Protein AF-A0A6G4VAQ4-F1 (afdb_monomer)

Foldseek 3Di:
DDPVVVVVVCVVPDDPVVDDPVRVVLVVVVVVLLLVQLLVLCPPPLLVVLVVVQVVAADQDDDARPDPGHGDPVSSCVSSVCSSVVRPDPPPDDPPPPDDDPDDDPPDPPPPDDDDDVPPDDDDDDDD

Solvent-accessible surface area (backbone atoms only — not comparable to full-atom values): 8043 Å² total; per-residue (Å²): 132,57,70,65,58,56,52,52,53,49,63,72,67,63,51,78,87,78,53,50,73,66,56,54,50,52,50,51,52,48,53,53,50,43,52,51,21,20,57,71,20,51,85,37,69,70,30,50,53,34,47,57,54,34,66,76,41,70,32,92,74,26,64,34,80,95,56,91,52,38,10,40,58,68,54,22,49,52,36,42,49,50,16,22,60,74,44,52,72,77,80,84,61,82,74,84,68,94,63,97,65,100,66,84,75,76,92,78,75,89,64,93,79,80,74,91,75,88,68,86,80,79,84,81,80,81,86,129

InterPro domains:
  IPR005656 MmgE/PrpD [PTHR16943] (3-93)
  IPR036148 MmgE/PrpD superfamily [SSF103378] (1-93)
  IPR042183 MmgE/PrpD superfamily, domain 1 [G3DSA:1.10.4100.10] (1-106)
  IPR045336 MmgE/PrpD, N-terminal [PF03972] (5-93)

Mean predicted aligned error: 13.78 Å

Structure (mmCIF, N/CA/C/O backbone):
data_AF-A0A6G4VAQ4-F1
#
_entry.id   AF-A0A6G4VAQ4-F1
#
loop_
_atom_site.group_PDB
_atom_site.id
_atom_site.type_symbol
_atom_site.label_atom_id
_atom_site.label_alt_id
_atom_site.label_comp_id
_atom_site.label_asym_id
_atom_site.label_entity_id
_atom_site.label_seq_id
_atom_site.pdbx_PDB_ins_code
_atom_site.Cartn_x
_atom_site.Cartn_y
_atom_site.Cartn_z
_atom_site.occupancy
_atom_site.B_iso_or_equiv
_atom_site.auth_seq_id
_atom_site.auth_comp_id
_atom_site.auth_asym_id
_atom_site.auth_atom_id
_atom_site.pdbx_PDB_model_num
ATOM 1 N N . MET A 1 1 ? -18.627 -21.920 19.237 1.00 62.09 1 MET A N 1
ATOM 2 C CA . MET A 1 1 ? -18.414 -21.200 17.968 1.00 62.09 1 MET A CA 1
ATOM 3 C C . MET A 1 1 ? -16.962 -21.403 17.572 1.00 62.09 1 MET A C 1
ATOM 5 O O . MET A 1 1 ? -16.128 -21.420 18.475 1.00 62.09 1 MET A O 1
ATOM 9 N N . PRO A 1 2 ? -16.646 -21.678 16.299 1.00 90.25 2 PRO A N 1
ATOM 10 C CA . PRO A 1 2 ? -15.260 -21.771 15.859 1.00 90.25 2 PRO A CA 1
ATOM 11 C C . PRO A 1 2 ? -14.592 -20.394 15.930 1.00 90.25 2 PRO A C 1
ATOM 13 O O . PRO A 1 2 ? -15.227 -19.369 15.698 1.00 90.25 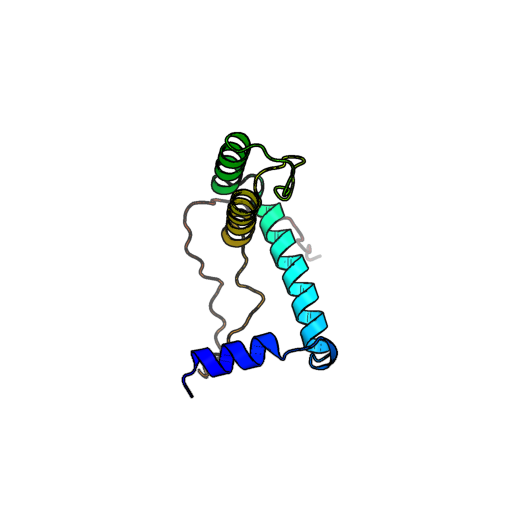2 PRO A O 1
ATOM 16 N N . LEU A 1 3 ? -13.289 -20.370 16.215 1.00 92.88 3 LEU A N 1
ATOM 17 C CA . LEU A 1 3 ? -12.509 -19.131 16.306 1.00 92.88 3 LEU A CA 1
ATOM 18 C C . LEU A 1 3 ? -12.588 -18.284 15.021 1.00 92.88 3 LEU A C 1
ATOM 20 O O . LEU A 1 3 ? -12.537 -17.059 15.082 1.00 92.88 3 LEU A O 1
ATOM 24 N N . ALA A 1 4 ? -12.711 -18.933 13.861 1.00 93.62 4 ALA A N 1
ATOM 25 C CA . ALA A 1 4 ? -12.851 -18.254 12.578 1.00 93.62 4 ALA A CA 1
ATOM 26 C C . ALA A 1 4 ? -14.163 -17.454 12.489 1.00 93.62 4 ALA A C 1
ATOM 28 O O . ALA A 1 4 ? -14.119 -16.279 12.118 1.00 93.62 4 ALA A O 1
ATOM 29 N N . GLU A 1 5 ? -15.302 -18.038 12.886 1.00 94.25 5 GLU A N 1
ATOM 30 C CA . GLU A 1 5 ? -16.575 -17.313 12.975 1.00 94.25 5 GLU A CA 1
ATOM 31 C C . GLU A 1 5 ? -16.479 -16.121 13.929 1.00 94.25 5 GLU A C 1
ATOM 33 O O . GLU A 1 5 ? -16.875 -15.020 13.545 1.00 94.25 5 GLU A O 1
ATOM 38 N N . ASP A 1 6 ? -15.905 -16.297 15.121 1.00 94.25 6 ASP A N 1
ATOM 39 C CA . ASP A 1 6 ? -15.817 -15.219 16.116 1.00 94.25 6 ASP A CA 1
ATOM 40 C C . ASP A 1 6 ? -14.977 -14.038 15.599 1.00 94.25 6 ASP A C 1
ATOM 42 O O . ASP A 1 6 ? -15.389 -12.877 15.700 1.00 94.25 6 ASP A O 1
ATOM 46 N N . LEU A 1 7 ? -13.830 -14.322 14.968 1.00 94.06 7 LEU A N 1
ATOM 47 C CA . LEU A 1 7 ? -12.984 -13.299 14.345 1.00 94.06 7 LEU A CA 1
ATOM 48 C C . LEU A 1 7 ? -13.691 -12.601 13.180 1.00 94.06 7 LEU A C 1
ATOM 50 O O . LEU A 1 7 ? -13.607 -11.376 13.060 1.00 94.06 7 LEU A O 1
ATOM 54 N N . SER A 1 8 ? -14.397 -13.357 12.336 1.00 94.81 8 SER A N 1
ATOM 55 C CA . SER A 1 8 ? -15.142 -12.792 11.207 1.00 94.81 8 SER A CA 1
ATOM 56 C C . SER A 1 8 ? -16.280 -11.883 11.681 1.00 94.81 8 SER A C 1
ATOM 58 O O . SER A 1 8 ? -16.425 -10.766 11.182 1.00 94.81 8 SER A O 1
ATOM 60 N N . SER A 1 9 ? -17.026 -12.306 12.708 1.00 95.06 9 SER A N 1
ATOM 61 C CA . SER A 1 9 ? -18.120 -11.534 13.294 1.00 95.06 9 SER A CA 1
ATOM 62 C C . SER A 1 9 ? -17.598 -10.240 13.910 1.00 95.06 9 SER A C 1
ATOM 64 O O . SER A 1 9 ? -18.155 -9.167 13.666 1.00 95.06 9 SER A O 1
ATOM 66 N N . TYR A 1 10 ? -16.496 -10.319 14.661 1.00 93.44 10 TYR A N 1
ATOM 67 C CA . TYR A 1 10 ? -15.840 -9.140 15.216 1.00 93.44 10 TYR A CA 1
ATOM 68 C C . TYR A 1 10 ? -15.410 -8.167 14.109 1.00 93.44 10 TYR A C 1
ATOM 70 O O . TYR A 1 10 ? -15.801 -6.999 14.144 1.00 93.44 10 TYR A O 1
ATOM 78 N N . ALA A 1 11 ? -14.691 -8.648 13.088 1.00 92.56 11 ALA A N 1
ATOM 79 C CA . ALA A 1 11 ? -14.188 -7.819 11.993 1.00 92.56 11 ALA A CA 1
ATOM 80 C C . ALA A 1 11 ? -15.306 -7.103 11.212 1.00 92.56 11 ALA A C 1
ATOM 82 O O . ALA A 1 11 ? -15.151 -5.936 10.854 1.00 92.56 11 ALA A O 1
ATOM 83 N N . VAL A 1 12 ? -16.442 -7.770 10.981 1.00 95.69 12 VAL A N 1
ATOM 84 C CA . VAL A 1 12 ? -17.600 -7.186 10.277 1.00 95.69 12 VAL A CA 1
ATOM 85 C C . VAL A 1 12 ? -18.349 -6.168 11.149 1.00 95.69 12 VAL A C 1
ATOM 87 O O . VAL A 1 12 ? -18.858 -5.158 10.642 1.00 95.69 12 VAL A O 1
ATOM 90 N N . SER A 1 13 ? -18.417 -6.407 12.462 1.00 94.75 13 SER A N 1
ATOM 91 C CA . SER A 1 13 ? -19.105 -5.520 13.411 1.00 94.75 13 SER A CA 1
ATOM 92 C C . SER A 1 13 ? -18.322 -4.253 13.762 1.00 94.75 13 SER A C 1
ATOM 94 O O . SER A 1 13 ? -18.946 -3.245 14.084 1.00 94.75 13 SER A O 1
ATOM 96 N N . LEU A 1 14 ? -16.989 -4.278 13.658 1.00 93.31 14 LEU A N 1
ATOM 97 C CA . LEU A 1 14 ? -16.115 -3.199 14.114 1.00 93.31 14 LEU A CA 1
ATOM 98 C C . LEU A 1 14 ? -16.420 -1.872 13.397 1.00 93.31 14 LEU A C 1
ATOM 100 O O . LEU A 1 14 ? -16.542 -1.811 12.166 1.00 93.31 14 LEU A O 1
ATOM 104 N N . ARG A 1 15 ? -16.536 -0.788 14.165 1.00 93.88 15 ARG A N 1
ATOM 105 C CA . ARG A 1 15 ? -16.716 0.580 13.665 1.00 93.88 15 ARG A CA 1
ATOM 106 C C . ARG A 1 15 ? -15.585 1.477 14.138 1.00 93.88 15 ARG A C 1
ATOM 108 O O . ARG A 1 15 ? -14.916 1.222 15.133 1.00 93.88 15 ARG A O 1
ATOM 115 N N . TYR A 1 16 ? -15.389 2.584 13.427 1.00 88.94 16 TYR A N 1
ATOM 116 C CA . TYR A 1 16 ? -14.376 3.573 13.798 1.00 88.94 16 TYR A CA 1
ATOM 117 C C . TYR A 1 16 ? -14.623 4.172 15.195 1.00 88.94 16 TYR A C 1
ATOM 119 O O . TYR A 1 16 ? -13.668 4.480 15.899 1.00 88.94 16 TYR A O 1
ATOM 1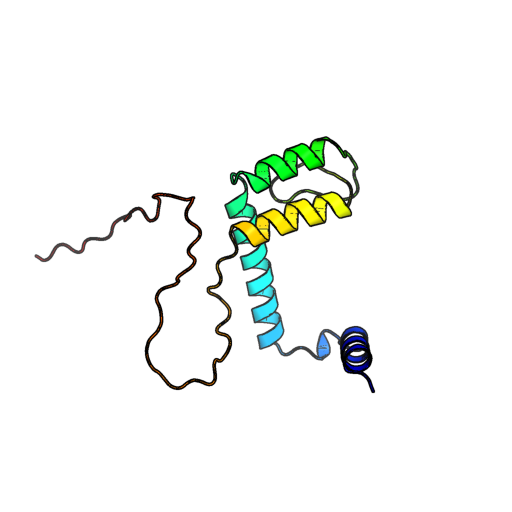27 N N . SER A 1 17 ? -15.888 4.289 15.618 1.00 92.06 17 SER A N 1
ATOM 128 C CA . SER A 1 17 ? -16.285 4.733 16.964 1.00 92.06 17 SER A CA 1
ATOM 129 C C . SER A 1 17 ? -15.819 3.807 18.088 1.00 92.06 17 SER A C 1
ATOM 131 O O . SER A 1 17 ? -15.687 4.259 19.220 1.00 92.06 17 SER A O 1
ATOM 133 N N . ASP A 1 18 ? -15.560 2.535 17.780 1.00 91.25 18 ASP A N 1
ATOM 134 C CA . ASP A 1 18 ? -15.139 1.532 18.763 1.00 91.25 18 ASP A CA 1
ATOM 135 C C . ASP A 1 18 ? -13.620 1.582 19.004 1.00 91.25 18 ASP A C 1
ATOM 137 O O . ASP A 1 18 ? -13.093 0.930 19.908 1.00 91.25 18 ASP A O 1
ATOM 141 N N . LEU A 1 19 ? -12.890 2.354 18.189 1.00 90.62 19 LEU A N 1
ATOM 142 C CA . LEU A 1 19 ? -11.444 2.497 18.278 1.00 90.62 19 LEU A CA 1
ATOM 143 C C . LEU A 1 19 ? -11.068 3.616 19.250 1.00 90.62 19 LEU A C 1
ATOM 145 O O . LEU A 1 19 ? -11.522 4.754 19.140 1.00 90.62 19 LEU A O 1
ATOM 149 N N . SER A 1 20 ? -10.148 3.318 20.167 1.00 92.69 20 SER A N 1
ATOM 150 C CA . SER A 1 20 ? -9.577 4.346 21.035 1.00 92.69 20 SER A CA 1
ATOM 151 C C . SER A 1 20 ? -8.722 5.335 20.236 1.00 92.69 20 SER A C 1
ATOM 153 O O . SER A 1 20 ? -8.083 4.983 19.240 1.00 92.69 20 SER A O 1
ATOM 155 N N . THR A 1 21 ? -8.624 6.575 20.717 1.00 92.25 21 THR A N 1
ATOM 156 C CA . THR A 1 21 ? -7.760 7.603 20.112 1.00 92.25 21 THR A CA 1
ATOM 157 C C . THR A 1 21 ? -6.305 7.140 20.001 1.00 92.25 21 THR A C 1
ATOM 159 O O . THR A 1 21 ? -5.643 7.409 18.999 1.00 92.25 21 THR A O 1
ATOM 162 N N . ALA A 1 22 ? -5.819 6.394 21.000 1.00 91.38 22 ALA A N 1
ATOM 163 C CA . ALA A 1 22 ? -4.485 5.803 20.979 1.00 91.38 22 ALA A CA 1
ATOM 164 C C . ALA A 1 22 ? -4.338 4.770 19.849 1.00 91.38 22 ALA A C 1
ATOM 166 O O . ALA A 1 22 ? -3.365 4.828 19.100 1.00 91.38 22 ALA A O 1
ATOM 167 N N . ALA A 1 23 ? -5.322 3.880 19.669 1.00 90.56 23 ALA A N 1
ATOM 168 C CA . ALA A 1 23 ? -5.312 2.895 18.589 1.00 90.56 23 ALA A CA 1
ATOM 169 C C . ALA A 1 23 ? -5.320 3.567 17.208 1.00 90.56 23 ALA A C 1
ATOM 171 O O . ALA A 1 23 ? -4.515 3.217 16.347 1.00 90.56 23 ALA A O 1
ATOM 172 N N . ILE A 1 24 ? -6.161 4.587 17.015 1.00 93.00 24 ILE A N 1
ATOM 173 C CA . ILE A 1 24 ? -6.215 5.370 15.772 1.00 93.00 24 ILE A CA 1
ATOM 174 C C . ILE A 1 24 ? -4.859 6.023 15.483 1.00 93.00 24 ILE A C 1
ATOM 176 O O . ILE A 1 24 ? -4.370 5.967 14.353 1.00 93.00 24 ILE A O 1
ATOM 180 N N . HIS A 1 25 ? -4.242 6.641 16.491 1.00 91.44 25 HIS A N 1
ATOM 181 C CA . HIS A 1 25 ? -2.938 7.278 16.342 1.00 91.44 25 HIS A CA 1
ATOM 182 C C . HIS A 1 25 ? -1.858 6.265 15.945 1.00 91.44 25 HIS A C 1
ATOM 184 O O . HIS A 1 25 ? -1.132 6.487 14.976 1.00 91.44 25 HIS A O 1
ATOM 190 N N . THR A 1 26 ? -1.795 5.121 16.630 1.00 89.25 26 THR A N 1
ATOM 191 C CA . THR A 1 26 ? -0.841 4.054 16.310 1.00 89.25 26 THR A CA 1
ATOM 192 C C . THR A 1 26 ? -1.057 3.500 14.903 1.00 89.25 26 THR A C 1
ATOM 194 O O . THR A 1 26 ? -0.082 3.317 14.177 1.00 89.25 26 THR A O 1
ATOM 197 N N . VAL A 1 27 ? -2.306 3.285 14.476 1.00 90.81 27 VAL A N 1
ATOM 198 C CA . VAL A 1 27 ? -2.615 2.822 13.112 1.00 90.81 27 VAL A CA 1
ATOM 199 C C . VAL A 1 27 ? -2.142 3.838 12.074 1.00 90.81 27 VAL A C 1
ATOM 201 O O . VAL A 1 27 ? -1.485 3.455 11.110 1.00 90.81 27 VAL A O 1
ATOM 204 N N . LYS A 1 28 ? -2.386 5.136 12.289 1.00 92.12 28 LYS A N 1
ATOM 205 C CA . LYS A 1 28 ? -1.895 6.196 11.393 1.00 92.12 28 LYS A CA 1
ATOM 206 C C . LYS A 1 28 ? -0.372 6.201 11.296 1.00 92.12 28 LYS A C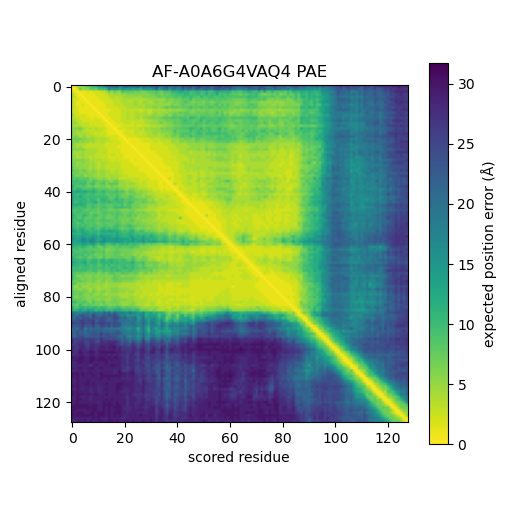 1
ATOM 208 O O . LYS A 1 28 ? 0.161 6.218 10.189 1.00 92.12 28 LYS A O 1
ATOM 213 N N . GLN A 1 29 ? 0.324 6.131 12.432 1.00 91.06 29 GLN A N 1
ATOM 214 C CA . GLN A 1 29 ? 1.786 6.034 12.448 1.00 91.06 29 GLN A CA 1
ATOM 215 C C . GLN A 1 29 ? 2.270 4.801 11.683 1.00 91.06 29 GLN A C 1
ATOM 217 O O . GLN A 1 29 ? 3.220 4.896 10.912 1.00 91.06 29 GLN A O 1
ATOM 222 N N . ARG A 1 30 ? 1.588 3.662 11.841 1.00 84.94 30 ARG A N 1
ATOM 223 C CA . ARG A 1 30 ? 1.963 2.414 11.175 1.00 84.94 30 ARG A CA 1
ATOM 224 C C . ARG A 1 30 ? 1.750 2.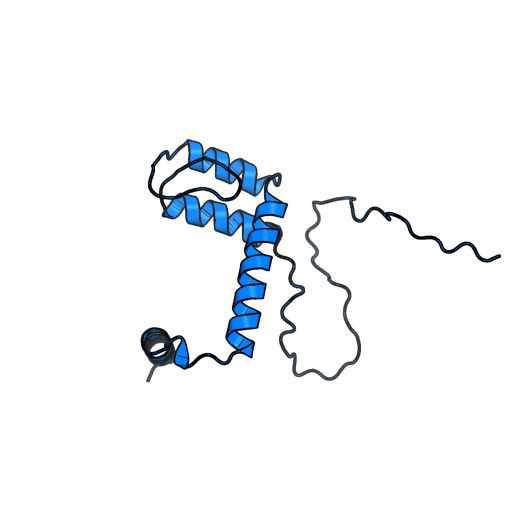438 9.672 1.00 84.94 30 ARG A C 1
ATOM 226 O O . ARG A 1 30 ? 2.563 1.881 8.938 1.00 84.94 30 ARG A O 1
ATOM 233 N N . LEU A 1 31 ? 0.678 3.079 9.218 1.00 87.94 31 LEU A N 1
ATOM 234 C CA . LEU A 1 31 ? 0.422 3.267 7.794 1.00 87.94 31 LEU A CA 1
ATOM 235 C C . LEU A 1 31 ? 1.522 4.119 7.157 1.00 87.94 31 LEU A C 1
ATOM 237 O O . LEU A 1 31 ? 2.085 3.721 6.140 1.00 87.94 31 LEU A O 1
ATOM 241 N N . VAL A 1 32 ? 1.876 5.241 7.789 1.00 88.56 32 VAL A N 1
ATOM 242 C CA . VAL A 1 32 ? 2.949 6.122 7.304 1.00 88.56 32 VAL A CA 1
ATOM 243 C C . VAL A 1 32 ? 4.301 5.404 7.307 1.00 88.56 32 VAL A C 1
ATOM 245 O O . VAL A 1 32 ? 5.013 5.461 6.310 1.00 88.56 32 VAL A O 1
ATOM 248 N N . ASP A 1 33 ? 4.628 4.676 8.376 1.00 84.81 33 ASP A N 1
ATOM 249 C CA . ASP A 1 33 ? 5.853 3.870 8.488 1.00 84.81 33 ASP A CA 1
ATOM 250 C C . ASP A 1 33 ? 5.946 2.795 7.392 1.00 84.81 33 ASP A C 1
ATOM 252 O O . ASP A 1 33 ? 6.977 2.655 6.736 1.00 84.81 33 ASP A O 1
ATOM 256 N N . SER A 1 34 ? 4.843 2.088 7.126 1.00 82.44 34 SER A N 1
ATOM 257 C CA . SER A 1 34 ? 4.793 1.035 6.102 1.00 82.44 34 SER A CA 1
ATOM 258 C C . SER A 1 34 ? 5.012 1.602 4.699 1.00 82.44 34 SER A C 1
ATOM 260 O O . SER A 1 34 ? 5.802 1.055 3.930 1.00 82.44 34 SER A O 1
ATOM 262 N N . ILE A 1 35 ? 4.357 2.721 4.373 1.00 86.31 35 ILE A N 1
ATOM 263 C CA . ILE A 1 35 ? 4.539 3.403 3.084 1.00 86.31 35 ILE A CA 1
ATOM 264 C C . ILE A 1 35 ? 5.966 3.951 2.971 1.00 86.31 35 ILE A C 1
ATOM 266 O O . ILE A 1 35 ? 6.599 3.783 1.931 1.00 86.31 35 ILE A O 1
ATOM 270 N N . GLY A 1 36 ? 6.497 4.546 4.043 1.00 84.81 36 GLY A N 1
ATOM 271 C CA . GLY A 1 36 ? 7.872 5.040 4.100 1.00 84.81 36 GLY A CA 1
ATOM 272 C C . GLY A 1 36 ? 8.902 3.935 3.854 1.00 84.81 36 GLY A C 1
ATOM 273 O O . GLY A 1 36 ? 9.803 4.115 3.037 1.00 84.81 36 GLY A O 1
ATOM 274 N N . CYS A 1 37 ? 8.729 2.764 4.476 1.00 81.19 37 CYS A N 1
ATOM 275 C CA . CYS A 1 37 ? 9.567 1.591 4.219 1.00 81.19 37 CYS A CA 1
ATOM 276 C C . CYS A 1 37 ? 9.449 1.118 2.763 1.00 81.19 37 CYS A C 1
ATOM 278 O O . CYS A 1 37 ? 10.464 0.859 2.120 1.00 81.19 37 CYS A O 1
ATOM 280 N N . GLY A 1 38 ? 8.228 1.051 2.221 1.00 81.94 38 GLY A N 1
ATOM 281 C CA . GLY A 1 38 ? 7.998 0.655 0.830 1.00 81.94 38 GLY A CA 1
ATOM 282 C C . GLY A 1 38 ? 8.667 1.586 -0.183 1.00 81.94 38 GLY A C 1
ATOM 283 O O . GLY A 1 38 ? 9.296 1.114 -1.127 1.00 81.94 38 GLY A O 1
ATOM 284 N N . LEU A 1 39 ? 8.605 2.900 0.043 1.00 83.25 39 LEU A N 1
ATOM 285 C CA . LEU A 1 39 ? 9.308 3.886 -0.783 1.00 83.25 39 LEU A CA 1
ATOM 286 C C . LEU A 1 39 ? 10.832 3.810 -0.603 1.00 83.25 39 LEU A C 1
ATOM 288 O O . LEU A 1 39 ? 11.563 3.947 -1.577 1.00 83.25 39 LEU A O 1
ATOM 292 N N . GLY A 1 40 ? 11.327 3.527 0.605 1.00 82.50 40 GLY A N 1
ATOM 293 C CA . GLY A 1 40 ? 12.755 3.281 0.843 1.00 82.50 40 GLY A CA 1
ATOM 294 C C . GLY A 1 40 ? 13.286 2.041 0.113 1.00 82.50 40 GLY A C 1
ATOM 295 O O . GLY A 1 40 ? 14.452 1.992 -0.269 1.00 82.50 40 GLY A O 1
ATOM 296 N N . ALA A 1 41 ? 12.420 1.059 -0.150 1.00 82.06 41 ALA A N 1
ATOM 297 C CA . ALA A 1 41 ? 12.744 -0.133 -0.924 1.00 82.06 41 ALA A CA 1
ATOM 298 C C . ALA A 1 41 ? 12.706 0.086 -2.444 1.00 82.06 41 ALA A C 1
ATOM 300 O O . ALA A 1 41 ? 12.898 -0.876 -3.186 1.00 82.06 41 ALA A O 1
ATOM 301 N N . PHE A 1 42 ? 12.429 1.294 -2.942 1.00 82.50 42 PHE A N 1
ATOM 302 C CA . PHE A 1 42 ? 12.137 1.523 -4.360 1.00 82.50 42 PHE A CA 1
ATOM 303 C C . PHE A 1 42 ? 13.243 1.039 -5.314 1.00 82.50 42 PHE A C 1
ATOM 305 O O . PHE A 1 42 ? 12.945 0.445 -6.353 1.00 82.50 42 PHE A O 1
ATOM 312 N N . ASP A 1 43 ? 14.512 1.219 -4.949 1.00 83.25 43 ASP A N 1
ATOM 313 C CA . ASP A 1 43 ? 15.658 0.798 -5.769 1.00 83.25 43 ASP A CA 1
ATOM 314 C C . ASP A 1 43 ? 16.107 -0.647 -5.517 1.00 83.25 43 ASP A C 1
ATOM 316 O O . ASP A 1 43 ? 17.016 -1.154 -6.182 1.00 83.25 43 ASP A O 1
ATOM 320 N N . ALA A 1 44 ? 15.452 -1.348 -4.592 1.00 84.00 44 ALA A N 1
ATOM 321 C CA . ALA A 1 44 ? 15.755 -2.739 -4.317 1.00 84.00 44 ALA A CA 1
ATOM 322 C C . ALA A 1 44 ? 15.429 -3.636 -5.522 1.00 84.00 44 ALA A C 1
ATOM 324 O O . ALA A 1 44 ? 14.480 -3.414 -6.277 1.00 84.00 44 ALA A O 1
ATOM 325 N N . LEU A 1 45 ? 16.205 -4.710 -5.667 1.00 85.81 45 LEU A N 1
ATOM 326 C CA . LEU A 1 45 ? 16.042 -5.716 -6.717 1.00 85.81 45 LEU A CA 1
ATOM 327 C C . LEU A 1 45 ? 14.600 -6.263 -6.843 1.00 85.81 45 LEU A C 1
ATOM 329 O O . LEU A 1 45 ? 14.083 -6.272 -7.962 1.00 85.81 45 LEU A O 1
ATOM 333 N N . PRO A 1 46 ? 13.893 -6.646 -5.758 1.00 83.50 46 PRO A N 1
ATOM 334 C CA . PRO A 1 46 ? 12.509 -7.111 -5.876 1.00 83.50 46 PRO A CA 1
ATOM 335 C C . PRO A 1 46 ? 11.542 -6.021 -6.352 1.00 83.50 46 PRO A C 1
ATOM 337 O O . PRO A 1 46 ? 10.612 -6.317 -7.096 1.00 83.50 46 PRO A O 1
ATOM 340 N N . SER A 1 47 ? 11.781 -4.761 -5.994 1.00 85.00 47 SER A N 1
ATOM 341 C CA . SER A 1 47 ? 10.974 -3.618 -6.435 1.00 85.00 47 SER A CA 1
ATOM 342 C C . SER A 1 47 ? 11.156 -3.353 -7.928 1.00 85.00 47 SER A C 1
ATOM 344 O O . SER A 1 47 ? 10.183 -3.119 -8.641 1.00 85.00 47 SER A O 1
ATOM 346 N N . ARG A 1 48 ? 12.393 -3.461 -8.431 1.00 88.19 48 ARG A N 1
ATOM 347 C CA . ARG A 1 48 ? 12.701 -3.359 -9.867 1.00 88.19 48 ARG A CA 1
ATOM 348 C C . ARG A 1 48 ? 12.040 -4.477 -10.671 1.00 88.19 48 ARG A C 1
ATOM 350 O O . ARG A 1 48 ? 11.393 -4.193 -11.675 1.00 88.19 48 ARG A O 1
ATOM 357 N N . ASN A 1 49 ? 12.154 -5.720 -10.207 1.00 88.62 49 ASN A N 1
ATOM 358 C CA . ASN A 1 49 ? 11.525 -6.867 -10.866 1.00 88.62 49 ASN A CA 1
ATOM 359 C C . ASN A 1 49 ? 9.993 -6.776 -10.815 1.00 88.62 49 ASN A C 1
ATOM 361 O O . ASN A 1 49 ? 9.328 -7.074 -11.803 1.00 88.62 49 ASN A O 1
ATOM 365 N N . GLY A 1 50 ? 9.435 -6.311 -9.695 1.00 88.19 50 GLY A N 1
ATOM 366 C CA . GLY A 1 50 ? 8.002 -6.063 -9.559 1.00 88.19 50 GLY A CA 1
ATOM 367 C C . GLY A 1 50 ? 7.493 -5.000 -10.534 1.00 88.19 50 GLY A C 1
ATOM 368 O O . GLY A 1 50 ? 6.448 -5.189 -11.147 1.00 88.19 50 GLY A O 1
ATOM 36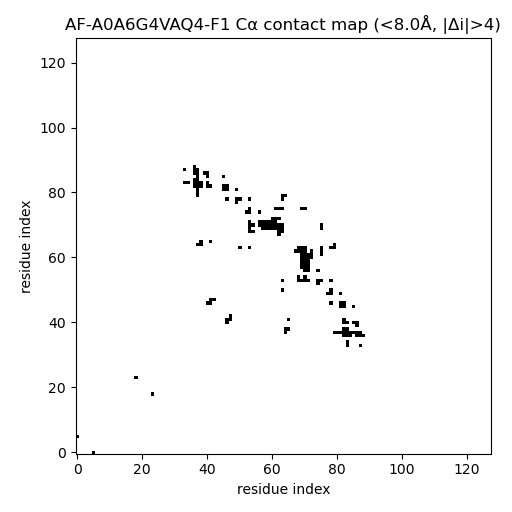9 N N . ARG A 1 51 ? 8.251 -3.917 -10.756 1.00 88.38 51 ARG A N 1
ATOM 370 C CA . ARG A 1 51 ? 7.905 -2.908 -11.773 1.00 88.38 51 ARG A CA 1
ATOM 371 C C . ARG A 1 51 ? 7.948 -3.465 -13.193 1.00 88.38 51 ARG A C 1
ATOM 373 O O . ARG A 1 51 ? 7.000 -3.245 -13.934 1.00 88.38 51 ARG A O 1
ATOM 380 N N . ALA A 1 52 ? 8.974 -4.242 -13.538 1.00 89.56 52 ALA A N 1
ATOM 381 C CA . ALA A 1 52 ? 9.037 -4.914 -14.839 1.00 89.56 52 ALA A CA 1
ATOM 382 C C . ALA A 1 52 ? 7.854 -5.884 -15.044 1.00 89.56 52 ALA A C 1
ATOM 384 O O . ALA A 1 52 ? 7.321 -6.013 -16.143 1.00 89.56 52 ALA A O 1
ATOM 385 N N . PHE A 1 53 ? 7.399 -6.541 -13.974 1.00 88.94 53 PHE A N 1
ATOM 386 C CA . PHE A 1 53 ? 6.205 -7.384 -14.014 1.00 88.94 53 PHE A CA 1
ATOM 387 C C . PHE A 1 53 ? 4.908 -6.573 -14.186 1.00 88.94 53 PHE A C 1
ATOM 389 O O . PHE A 1 53 ? 4.026 -6.989 -14.938 1.00 88.94 53 PHE A O 1
ATOM 396 N N . ALA A 1 54 ? 4.802 -5.405 -13.546 1.00 89.31 54 ALA A N 1
ATOM 397 C CA . ALA A 1 54 ? 3.681 -4.480 -13.732 1.00 89.31 54 ALA A CA 1
ATOM 398 C C . ALA A 1 54 ? 3.627 -3.901 -15.156 1.00 89.31 54 ALA A C 1
ATOM 400 O O . ALA A 1 54 ? 2.544 -3.782 -15.724 1.00 89.31 54 ALA A O 1
ATOM 401 N N . GLU A 1 55 ? 4.783 -3.613 -15.758 1.00 89.00 55 GLU A N 1
ATOM 402 C CA . GLU A 1 55 ? 4.904 -3.179 -17.158 1.00 89.00 55 GLU A CA 1
ATOM 403 C C . GLU A 1 55 ? 4.360 -4.221 -18.141 1.00 89.00 55 GLU A C 1
ATOM 405 O O . GLU A 1 55 ? 3.751 -3.864 -19.148 1.00 89.00 55 GLU A O 1
ATOM 410 N N . ALA A 1 56 ? 4.514 -5.511 -17.831 1.00 88.81 56 ALA A N 1
ATOM 411 C CA . ALA A 1 56 ? 3.957 -6.596 -18.637 1.00 88.81 56 ALA A CA 1
ATOM 412 C C . ALA A 1 56 ? 2.422 -6.728 -18.524 1.00 88.81 56 ALA A C 1
ATOM 414 O O . ALA A 1 56 ? 1.817 -7.425 -19.338 1.00 88.81 56 ALA A O 1
ATOM 415 N N . HIS A 1 57 ? 1.787 -6.058 -17.553 1.00 86.75 57 HIS A N 1
ATOM 416 C CA . HIS A 1 57 ? 0.344 -6.129 -17.283 1.00 86.75 57 HIS A CA 1
ATOM 417 C C . HIS A 1 57 ? -0.282 -4.722 -17.187 1.00 86.75 57 HIS A C 1
ATOM 419 O O . HIS A 1 57 ? -0.771 -4.327 -16.122 1.00 86.75 57 HIS A O 1
ATOM 425 N N . PRO A 1 58 ? -0.273 -3.925 -18.270 1.00 83.88 58 PRO A N 1
ATOM 426 C CA . PRO A 1 58 ? -0.761 -2.551 -18.230 1.00 83.88 58 PRO A CA 1
ATOM 427 C C . PRO A 1 58 ? -2.279 -2.495 -17.996 1.00 83.88 58 PRO A C 1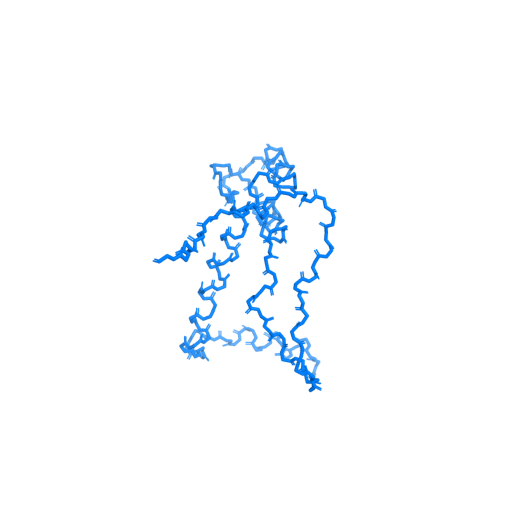
ATOM 429 O O . PRO A 1 58 ? -3.056 -3.195 -18.645 1.00 83.88 58 PRO A O 1
ATOM 432 N N . SER A 1 59 ? -2.715 -1.635 -17.076 1.00 87.06 59 SER A N 1
ATOM 433 C CA . SER A 1 59 ? -4.131 -1.356 -16.798 1.00 87.06 59 SER A CA 1
ATOM 434 C C . SER A 1 59 ? -4.257 -0.049 -16.025 1.00 87.06 59 SER A C 1
ATOM 436 O O . SER A 1 59 ? -3.374 0.295 -15.259 1.00 87.06 59 SER A O 1
ATOM 438 N N . THR A 1 60 ? -5.356 0.685 -16.163 1.00 83.38 60 THR A N 1
ATOM 439 C CA . THR A 1 60 ? -5.551 1.978 -15.479 1.00 83.38 60 THR A CA 1
ATOM 440 C C . THR A 1 60 ? -6.235 1.843 -14.114 1.00 83.38 60 THR A C 1
ATOM 442 O O . THR A 1 60 ? -6.800 2.811 -13.609 1.00 83.38 60 THR A O 1
ATOM 445 N N . ALA A 1 61 ? -6.254 0.639 -13.533 1.00 89.25 61 ALA A N 1
ATOM 446 C CA . ALA A 1 61 ? -7.044 0.334 -12.342 1.00 89.25 61 ALA A CA 1
ATOM 447 C C . ALA A 1 61 ? -6.339 0.685 -11.020 1.00 89.25 61 ALA A C 1
ATOM 449 O O . ALA A 1 61 ? -6.997 1.135 -10.082 1.00 89.25 61 ALA A O 1
ATOM 450 N N . ALA A 1 62 ? -5.023 0.475 -10.924 1.00 90.44 62 ALA A N 1
ATOM 451 C CA . ALA A 1 62 ? -4.263 0.709 -9.697 1.00 90.44 62 ALA A CA 1
ATOM 452 C C . ALA A 1 62 ? -2.820 1.154 -9.976 1.00 90.44 62 ALA A C 1
ATOM 454 O O . ALA A 1 62 ? -2.219 0.756 -10.970 1.00 90.44 62 ALA A O 1
ATOM 455 N N . THR A 1 63 ? -2.247 1.955 -9.074 1.00 91.38 63 THR A N 1
ATOM 456 C CA . THR A 1 63 ? -0.906 2.547 -9.227 1.00 91.38 63 THR A CA 1
ATOM 457 C C . THR A 1 63 ? 0.145 1.813 -8.393 1.00 91.38 63 THR A C 1
ATOM 459 O O . THR A 1 63 ? -0.093 1.453 -7.234 1.00 91.38 63 THR A O 1
ATOM 462 N N . VAL A 1 64 ? 1.343 1.642 -8.957 1.00 89.19 64 VAL A N 1
ATOM 463 C CA . VAL A 1 64 ? 2.518 1.148 -8.222 1.00 89.19 64 VAL A CA 1
ATOM 464 C C . VAL A 1 64 ? 3.163 2.298 -7.440 1.00 89.19 64 VAL A C 1
ATOM 466 O O . VAL A 1 64 ? 3.527 3.325 -8.022 1.00 89.19 64 VAL A O 1
ATOM 469 N N . LEU A 1 65 ? 3.323 2.128 -6.123 1.00 87.31 65 LEU A N 1
ATOM 470 C CA . LEU A 1 65 ? 3.871 3.144 -5.217 1.00 87.31 65 LEU A CA 1
ATOM 471 C C . LEU A 1 65 ? 5.255 3.621 -5.685 1.00 87.31 65 LEU A C 1
ATOM 473 O O . LEU A 1 65 ? 6.117 2.823 -6.048 1.00 87.31 65 LEU A O 1
ATOM 477 N N . GLY A 1 66 ? 5.465 4.940 -5.666 1.00 84.50 66 GLY A N 1
ATOM 478 C CA . GLY A 1 66 ? 6.718 5.563 -6.108 1.00 84.50 66 GLY A CA 1
ATOM 479 C C . GLY A 1 66 ? 6.863 5.715 -7.628 1.00 84.50 66 GLY A C 1
ATOM 480 O O . GLY A 1 66 ? 7.911 6.159 -8.086 1.00 84.50 66 GLY A O 1
ATOM 481 N N . THR A 1 67 ? 5.838 5.381 -8.421 1.00 86.88 67 THR A N 1
ATOM 482 C CA . THR A 1 67 ? 5.843 5.563 -9.883 1.00 86.88 67 THR A CA 1
ATOM 483 C C . THR A 1 67 ? 4.541 6.171 -10.403 1.00 86.88 67 THR A C 1
ATOM 485 O O . THR A 1 67 ? 3.550 6.261 -9.683 1.00 86.88 67 THR A O 1
ATOM 488 N N . THR A 1 68 ? 4.528 6.536 -11.685 1.00 86.19 68 THR A N 1
ATOM 489 C CA . THR A 1 68 ? 3.310 6.853 -12.448 1.00 86.19 68 THR A CA 1
ATOM 490 C C . THR A 1 68 ? 2.728 5.630 -13.171 1.00 86.19 68 THR A C 1
ATOM 492 O O . THR A 1 68 ? 1.771 5.770 -13.930 1.00 86.19 68 THR A O 1
ATOM 495 N N . GLN A 1 69 ? 3.293 4.433 -12.960 1.00 86.75 69 GLN A N 1
ATOM 496 C CA . GLN A 1 69 ? 2.859 3.215 -13.639 1.00 86.75 69 GLN A CA 1
ATOM 497 C C . GLN A 1 69 ? 1.531 2.725 -13.075 1.00 86.75 69 GLN A C 1
ATOM 499 O O . GLN A 1 69 ? 1.342 2.659 -11.856 1.00 86.75 69 GLN A O 1
ATOM 504 N N . THR A 1 70 ? 0.630 2.348 -13.979 1.00 89.69 70 THR A N 1
ATOM 505 C CA . THR A 1 70 ? -0.671 1.778 -13.635 1.00 89.69 70 THR A CA 1
ATOM 506 C C . THR A 1 70 ? -0.769 0.352 -14.168 1.00 89.69 70 THR A C 1
ATOM 508 O O . THR A 1 70 ? -0.306 0.043 -15.267 1.00 89.69 70 THR A O 1
ATOM 511 N N . THR A 1 71 ? -1.319 -0.534 -13.345 1.00 91.25 71 THR A N 1
ATOM 512 C CA . THR A 1 71 ? -1.482 -1.961 -13.623 1.00 91.25 71 THR A CA 1
ATOM 513 C C . THR A 1 71 ? -2.781 -2.468 -12.987 1.00 91.25 71 THR A C 1
ATOM 515 O O . THR A 1 71 ? -3.592 -1.693 -12.462 1.00 91.25 71 THR A O 1
ATOM 518 N N . THR A 1 72 ? -3.037 -3.768 -13.082 1.00 91.88 72 THR A N 1
ATOM 519 C CA . THR A 1 72 ? -4.209 -4.399 -12.476 1.00 91.88 72 THR A CA 1
ATOM 520 C C . THR A 1 72 ? -4.078 -4.392 -10.943 1.00 91.88 72 THR A C 1
ATOM 522 O O . THR A 1 72 ? -2.967 -4.354 -10.405 1.00 91.88 72 THR A O 1
ATOM 525 N N . PRO A 1 73 ? -5.190 -4.375 -10.187 1.00 91.62 73 PRO A N 1
ATOM 526 C CA . PRO A 1 73 ? -5.149 -4.204 -8.732 1.00 91.62 73 PRO A CA 1
ATOM 527 C C . PRO A 1 73 ? -4.415 -5.335 -7.999 1.00 91.62 73 PRO A C 1
ATOM 529 O O . PRO A 1 73 ? -3.763 -5.080 -6.988 1.00 91.62 73 PRO A O 1
ATOM 532 N N . ASP A 1 74 ? -4.480 -6.560 -8.512 1.00 91.44 74 ASP A N 1
ATOM 533 C CA . ASP A 1 74 ? -3.756 -7.727 -8.007 1.00 91.44 74 ASP A CA 1
ATOM 534 C C . ASP A 1 74 ? -2.236 -7.567 -8.165 1.00 91.44 74 ASP A C 1
ATOM 536 O O . ASP A 1 74 ? -1.489 -7.753 -7.199 1.00 91.44 74 ASP A O 1
ATOM 540 N N . VAL A 1 75 ? -1.780 -7.125 -9.341 1.00 91.12 75 VAL A N 1
ATOM 541 C CA . VAL A 1 75 ? -0.359 -6.887 -9.621 1.00 91.12 75 VAL A CA 1
ATOM 542 C C . VAL A 1 75 ? 0.152 -5.693 -8.819 1.00 91.12 75 VAL A C 1
ATOM 544 O O . VAL A 1 75 ? 1.199 -5.782 -8.176 1.00 91.12 75 VAL A O 1
ATOM 547 N N . ALA A 1 76 ? -0.606 -4.596 -8.767 1.00 90.44 76 ALA A N 1
ATOM 548 C CA . ALA A 1 76 ? -0.250 -3.429 -7.965 1.00 90.44 76 ALA A CA 1
ATOM 549 C C . ALA A 1 76 ? -0.134 -3.788 -6.475 1.00 90.44 76 ALA A C 1
ATOM 551 O O . ALA A 1 76 ? 0.838 -3.399 -5.825 1.00 90.44 76 ALA A O 1
ATOM 552 N N . ALA A 1 77 ? -1.078 -4.563 -5.930 1.00 91.06 77 ALA A N 1
ATOM 553 C CA . ALA A 1 77 ? -1.030 -5.023 -4.543 1.00 91.06 77 ALA A CA 1
ATOM 554 C C . ALA A 1 77 ? 0.182 -5.927 -4.278 1.00 91.06 77 ALA A C 1
ATOM 556 O O . ALA A 1 77 ? 0.856 -5.756 -3.259 1.00 91.06 77 ALA A O 1
ATOM 557 N N . PHE A 1 78 ? 0.500 -6.837 -5.204 1.00 89.94 78 PHE A N 1
ATOM 558 C CA . PHE A 1 78 ? 1.669 -7.709 -5.102 1.00 89.94 78 PHE A CA 1
ATOM 559 C C . PHE A 1 78 ? 2.981 -6.913 -5.081 1.00 89.94 78 PHE A C 1
ATOM 561 O O . PHE A 1 78 ? 3.815 -7.103 -4.189 1.00 89.94 78 PHE A O 1
ATOM 568 N N . VAL A 1 79 ? 3.152 -5.978 -6.018 1.00 90.38 79 VAL A N 1
ATOM 569 C CA . VAL A 1 79 ? 4.366 -5.155 -6.115 1.00 90.38 79 VAL A CA 1
ATOM 570 C C . VAL A 1 79 ? 4.486 -4.231 -4.900 1.00 90.38 79 VAL A C 1
ATOM 572 O O . VAL A 1 79 ? 5.526 -4.222 -4.241 1.00 90.38 79 VAL A O 1
ATOM 575 N N . ASN A 1 80 ? 3.414 -3.527 -4.528 1.00 90.31 80 ASN A N 1
ATOM 576 C CA . ASN A 1 80 ? 3.393 -2.639 -3.361 1.00 90.31 80 ASN A CA 1
ATOM 577 C C . ASN A 1 80 ? 3.672 -3.395 -2.054 1.00 90.31 80 ASN A C 1
ATOM 579 O O . ASN A 1 80 ? 4.483 -2.946 -1.243 1.00 90.31 80 ASN A O 1
ATOM 583 N N . GLY A 1 81 ? 3.061 -4.566 -1.866 1.00 86.94 81 GLY A N 1
ATOM 584 C CA . GLY A 1 81 ? 3.302 -5.418 -0.702 1.00 86.94 81 GLY A CA 1
ATOM 585 C C . GLY A 1 81 ? 4.743 -5.926 -0.631 1.00 86.94 81 GLY A C 1
ATOM 586 O O . GLY A 1 81 ? 5.349 -5.911 0.443 1.00 86.94 81 GLY A O 1
ATOM 587 N N . THR A 1 82 ? 5.320 -6.302 -1.775 1.00 87.19 82 THR A N 1
ATOM 588 C CA . THR A 1 82 ? 6.722 -6.736 -1.871 1.00 87.19 82 THR A CA 1
ATOM 589 C C . THR A 1 82 ? 7.678 -5.614 -1.463 1.00 87.19 82 THR A C 1
ATOM 591 O O . THR A 1 82 ? 8.587 -5.848 -0.664 1.00 87.19 82 THR A O 1
ATOM 594 N N . MET A 1 83 ? 7.438 -4.384 -1.932 1.00 84.44 83 MET A N 1
ATOM 595 C CA . MET A 1 83 ? 8.239 -3.211 -1.560 1.00 84.44 83 MET A CA 1
ATOM 596 C C . MET A 1 83 ? 8.171 -2.932 -0.053 1.00 84.44 83 MET A C 1
ATOM 598 O O . MET A 1 83 ? 9.203 -2.795 0.602 1.00 84.44 83 MET A O 1
ATOM 602 N N . ILE A 1 84 ? 6.961 -2.912 0.518 1.00 84.69 84 ILE A N 1
ATOM 603 C CA . ILE A 1 84 ? 6.749 -2.657 1.952 1.00 84.69 84 ILE A CA 1
ATOM 604 C C . ILE A 1 84 ? 7.435 -3.729 2.802 1.00 84.69 84 ILE A C 1
ATOM 606 O O . ILE A 1 84 ? 8.072 -3.411 3.808 1.00 84.69 84 ILE A O 1
ATOM 610 N N . ARG A 1 85 ? 7.329 -5.005 2.414 1.00 78.88 85 ARG A N 1
ATOM 611 C CA . ARG A 1 85 ? 7.871 -6.108 3.212 1.00 78.88 85 ARG A CA 1
ATOM 612 C C . ARG A 1 85 ? 9.391 -6.198 3.140 1.00 78.88 85 ARG A C 1
ATOM 614 O O . ARG A 1 85 ? 9.996 -6.553 4.149 1.00 78.88 85 ARG A O 1
ATOM 621 N N . TYR A 1 86 ? 9.988 -5.856 1.999 1.00 74.69 86 TYR A N 1
ATOM 622 C CA . TYR A 1 86 ? 11.430 -5.968 1.791 1.00 74.69 86 TYR A CA 1
ATOM 623 C C . TYR A 1 86 ? 12.242 -5.073 2.734 1.00 74.69 86 TYR A C 1
ATOM 625 O O . TYR A 1 86 ? 13.227 -5.525 3.307 1.00 74.69 86 TYR A O 1
ATOM 633 N N . PHE A 1 87 ? 11.810 -3.826 2.943 1.00 61.44 87 PHE A N 1
ATOM 634 C CA . PHE A 1 87 ? 12.499 -2.882 3.834 1.00 61.44 87 PHE A CA 1
ATOM 635 C C . PHE A 1 87 ? 11.763 -2.666 5.166 1.00 61.44 87 PHE A C 1
ATOM 637 O O . PHE A 1 87 ? 12.052 -1.728 5.906 1.00 61.44 87 PHE A O 1
ATOM 644 N N . SER A 1 88 ? 10.802 -3.537 5.496 1.00 55.38 88 SER A N 1
ATOM 645 C CA . SER A 1 88 ? 10.050 -3.457 6.750 1.00 55.38 88 SER A CA 1
ATOM 646 C C . SER A 1 88 ? 11.004 -3.568 7.937 1.00 55.38 88 SER A C 1
ATOM 648 O O . SER A 1 88 ? 11.455 -4.657 8.295 1.00 55.38 88 SER A O 1
ATOM 650 N N . SER A 1 89 ? 11.250 -2.445 8.608 1.00 51.66 89 SER A N 1
ATOM 651 C CA . SER A 1 89 ? 11.961 -2.446 9.880 1.00 51.66 89 SER A CA 1
ATOM 652 C C . SER A 1 89 ? 11.066 -3.083 10.957 1.00 51.66 89 SER A C 1
ATOM 654 O O . SER A 1 89 ? 9.946 -2.621 11.178 1.00 51.66 89 SER A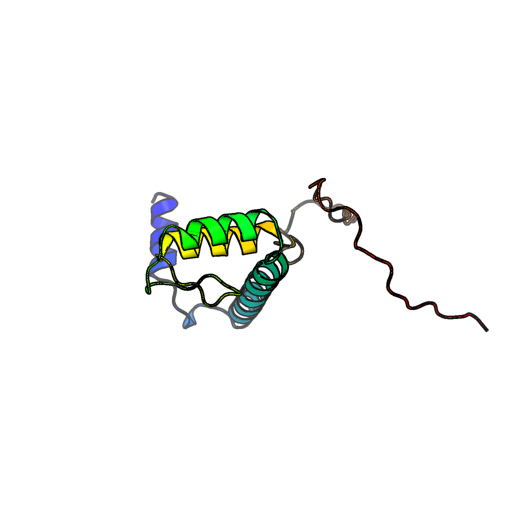 O 1
ATOM 656 N N . PRO A 1 90 ? 11.506 -4.136 11.670 1.00 52.53 90 PRO A N 1
ATOM 657 C CA . PRO A 1 90 ? 10.699 -4.788 12.711 1.00 52.53 90 PRO A CA 1
ATOM 658 C C . PRO A 1 90 ? 10.521 -3.945 13.995 1.00 52.53 90 PRO A C 1
ATOM 660 O O . PRO A 1 90 ? 9.950 -4.417 14.974 1.00 52.53 90 PRO A O 1
ATOM 663 N N . SER A 1 91 ? 10.992 -2.696 14.029 1.00 50.81 91 SER A N 1
ATOM 664 C CA . SER A 1 91 ? 11.281 -1.946 15.260 1.00 50.81 91 SER A CA 1
ATOM 665 C C . SER A 1 91 ? 10.082 -1.332 15.993 1.00 50.81 91 SER A C 1
ATOM 667 O O . SER A 1 91 ? 10.252 -0.871 17.119 1.00 50.81 91 SER A O 1
ATOM 669 N N . CYS A 1 92 ? 8.875 -1.317 15.423 1.00 42.19 92 CYS A N 1
ATOM 670 C CA . CYS A 1 92 ? 7.755 -0.577 16.025 1.00 42.19 92 CYS A CA 1
ATOM 671 C C . CYS A 1 92 ? 6.753 -1.461 16.816 1.00 42.19 92 CYS A C 1
ATOM 673 O O . CYS A 1 92 ? 5.825 -0.941 17.426 1.00 42.19 92 CYS A O 1
ATOM 675 N N . TRP A 1 93 ? 6.899 -2.794 16.859 1.00 34.28 93 TRP A N 1
ATOM 676 C CA . TRP A 1 93 ? 6.075 -3.644 17.746 1.00 34.28 93 TRP A CA 1
ATOM 677 C C . TRP A 1 93 ? 6.954 -4.437 18.716 1.00 34.28 93 TRP A C 1
ATOM 679 O O . TRP A 1 93 ? 7.494 -5.471 18.330 1.00 34.28 93 TRP A O 1
ATOM 689 N N . PRO A 1 94 ? 7.067 -4.034 19.991 1.00 43.97 94 PRO A N 1
ATOM 690 C CA . PRO A 1 94 ? 7.416 -4.997 21.014 1.00 43.97 94 PRO A CA 1
ATOM 691 C C . PRO A 1 94 ? 6.206 -5.923 21.179 1.00 43.97 94 PRO A C 1
ATOM 693 O O . PRO A 1 94 ? 5.223 -5.569 21.831 1.00 43.97 94 PRO A O 1
ATOM 696 N N . THR A 1 95 ? 6.252 -7.122 20.599 1.00 37.56 95 THR A N 1
ATOM 697 C CA . THR A 1 95 ? 5.487 -8.232 21.174 1.00 37.56 95 THR A CA 1
ATOM 698 C C . THR A 1 95 ? 5.868 -8.284 22.646 1.00 37.56 95 THR A C 1
ATOM 700 O O . THR A 1 95 ? 7.050 -8.428 22.965 1.00 37.56 95 THR A O 1
ATOM 703 N N . ARG A 1 96 ? 4.900 -8.100 23.551 1.00 33.69 96 ARG A N 1
ATOM 704 C CA . ARG A 1 96 ? 5.116 -8.309 24.983 1.00 33.69 96 ARG A CA 1
ATOM 705 C C . ARG A 1 96 ? 5.422 -9.794 25.168 1.00 33.69 96 ARG A C 1
ATOM 707 O O . ARG A 1 96 ? 4.523 -10.595 25.386 1.00 33.69 96 ARG A O 1
ATOM 714 N N . SER A 1 97 ? 6.690 -10.166 25.046 1.00 32.44 97 SER A N 1
ATOM 715 C CA . SER A 1 97 ? 7.178 -11.457 25.496 1.00 32.44 97 SER A CA 1
ATOM 716 C C . SER A 1 97 ? 7.016 -11.472 27.011 1.00 32.44 97 SER A C 1
ATOM 718 O O . SER A 1 97 ? 7.648 -10.685 27.720 1.00 32.44 97 SER A O 1
ATOM 720 N N . SER A 1 98 ? 6.147 -12.336 27.525 1.00 36.53 98 SER A N 1
ATOM 721 C CA . SER A 1 98 ? 6.143 -12.716 28.934 1.00 36.53 98 SER A CA 1
ATOM 722 C C . SER A 1 98 ? 7.407 -13.531 29.221 1.00 36.53 98 SER A C 1
ATOM 724 O O . SER A 1 98 ? 7.364 -14.751 29.319 1.00 36.53 98 SER A O 1
ATOM 726 N N . ALA A 1 99 ? 8.555 -12.866 29.285 1.00 37.88 99 ALA A N 1
ATOM 727 C CA . ALA A 1 99 ? 9.801 -13.464 29.731 1.00 37.88 99 ALA A CA 1
ATOM 728 C C . ALA A 1 99 ? 10.627 -12.370 30.404 1.00 37.88 99 ALA A C 1
ATOM 730 O O . ALA A 1 99 ? 11.118 -11.438 29.766 1.00 37.88 99 ALA A O 1
ATOM 731 N N . GLY A 1 100 ? 10.701 -12.448 31.730 1.00 39.53 100 GLY A N 1
ATOM 732 C CA . GLY A 1 100 ? 11.556 -11.592 32.529 1.00 39.53 100 GLY A CA 1
ATOM 733 C C . GLY A 1 100 ? 13.020 -11.901 32.246 1.00 39.53 100 GLY A C 1
ATOM 734 O O . GLY A 1 100 ? 13.580 -12.815 32.830 1.00 39.53 100 GLY A O 1
ATOM 735 N N . SER A 1 101 ? 13.658 -11.112 31.391 1.00 30.77 101 SER A N 1
ATOM 736 C CA . SER A 1 101 ? 15.109 -10.933 31.408 1.00 30.77 101 SER A CA 1
ATOM 737 C C . SER A 1 101 ? 15.442 -9.600 30.756 1.00 30.77 101 SER A C 1
ATOM 739 O O . SER A 1 101 ? 15.102 -9.326 29.607 1.00 30.77 101 SER A O 1
ATOM 741 N N . ARG A 1 102 ? 16.062 -8.729 31.548 1.00 36.50 102 ARG A N 1
ATOM 742 C CA . ARG A 1 102 ? 16.408 -7.347 31.226 1.00 36.50 102 ARG A CA 1
ATOM 743 C C . ARG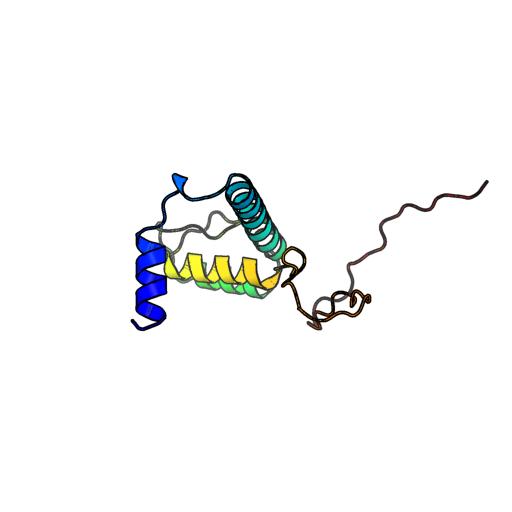 A 1 102 ? 17.660 -7.322 30.336 1.00 36.50 102 ARG A C 1
ATOM 745 O O . ARG A 1 102 ? 18.709 -6.867 30.764 1.00 36.50 102 ARG A O 1
ATOM 752 N N . THR A 1 103 ? 17.544 -7.814 29.108 1.00 35.78 103 THR A N 1
ATOM 753 C CA . THR A 1 103 ? 18.570 -7.709 28.061 1.00 35.78 103 THR A CA 1
ATOM 754 C C . THR A 1 103 ? 17.869 -7.488 26.725 1.00 35.78 103 THR A C 1
ATOM 756 O O . THR A 1 103 ? 17.195 -8.367 26.202 1.00 35.78 103 THR A O 1
ATOM 759 N N . ARG A 1 104 ? 17.980 -6.270 26.180 1.00 30.12 104 ARG A N 1
ATOM 760 C CA . ARG A 1 104 ? 17.573 -5.966 24.800 1.00 30.12 104 ARG A CA 1
ATOM 761 C C . ARG A 1 104 ? 18.520 -6.728 23.862 1.00 30.12 104 ARG A C 1
ATOM 763 O O . ARG A 1 104 ? 19.706 -6.401 23.888 1.00 30.12 104 ARG A O 1
ATOM 770 N N . PRO A 1 105 ? 18.068 -7.693 23.043 1.00 38.12 105 PRO A N 1
ATOM 771 C CA . PRO A 1 105 ? 18.926 -8.203 21.987 1.00 38.12 105 PRO A CA 1
ATOM 772 C C . PRO A 1 105 ? 19.128 -7.095 20.935 1.00 38.12 105 PRO A C 1
ATOM 774 O O . PRO A 1 105 ? 18.182 -6.348 20.649 1.00 38.12 105 PRO A O 1
ATOM 777 N N . PRO A 1 106 ? 20.339 -6.934 20.370 1.00 32.66 106 PRO A N 1
ATOM 778 C CA . PRO A 1 106 ? 20.526 -6.096 19.194 1.00 32.66 106 PRO A CA 1
ATOM 779 C C . PRO A 1 106 ? 19.668 -6.667 18.066 1.00 32.66 106 PRO A C 1
ATOM 781 O O . PRO A 1 106 ? 19.591 -7.885 17.921 1.00 32.66 106 PRO A O 1
ATOM 784 N N . CYS A 1 107 ? 19.011 -5.791 17.301 1.00 36.94 107 CYS A N 1
ATOM 785 C CA . CYS A 1 107 ? 18.225 -6.134 16.119 1.00 36.94 107 CYS A CA 1
ATOM 786 C C . CYS A 1 107 ? 19.007 -7.102 15.219 1.00 36.94 107 CYS A C 1
ATOM 788 O O . CYS A 1 107 ? 19.820 -6.683 14.401 1.00 36.94 107 CYS A O 1
ATOM 790 N N . THR A 1 108 ? 18.772 -8.398 15.392 1.00 32.50 108 THR A N 1
ATOM 791 C CA . THR A 1 108 ? 19.333 -9.459 14.566 1.00 32.50 108 THR A CA 1
ATOM 792 C C . THR A 1 108 ? 18.263 -9.778 13.537 1.00 32.50 108 THR A C 1
ATOM 794 O O . THR A 1 108 ? 17.349 -10.559 13.771 1.00 32.50 108 THR A O 1
ATOM 797 N N . GLN A 1 109 ? 18.328 -9.076 12.412 1.00 39.28 109 GLN A N 1
ATOM 798 C CA . GLN A 1 109 ? 17.835 -9.596 11.145 1.00 39.28 109 GLN A CA 1
ATOM 799 C C . GLN A 1 109 ? 19.092 -9.917 10.347 1.00 39.28 109 GLN A C 1
ATOM 801 O O . GLN A 1 109 ? 19.664 -9.064 9.670 1.00 39.28 109 GLN A O 1
ATOM 806 N N . GLU A 1 110 ? 19.559 -11.153 10.506 1.00 33.47 110 GLU A N 1
ATOM 807 C CA . GLU A 1 110 ? 20.350 -11.808 9.478 1.00 33.47 110 GLU A CA 1
ATOM 808 C C . GLU A 1 110 ? 19.504 -11.833 8.202 1.00 33.47 110 GLU A C 1
ATOM 810 O O . GLU A 1 110 ? 18.625 -12.662 7.999 1.00 33.47 110 GLU A O 1
ATOM 815 N N . SER A 1 111 ? 19.753 -10.859 7.343 1.00 32.78 111 SER A N 1
ATOM 816 C CA . SER A 1 111 ? 19.575 -10.987 5.906 1.00 32.78 111 SER A CA 1
ATOM 817 C C . SER A 1 111 ? 20.867 -10.466 5.307 1.00 32.78 111 SER A C 1
ATOM 819 O O . SER A 1 111 ? 21.009 -9.290 4.968 1.00 32.78 111 SER A O 1
ATOM 821 N N . GLY A 1 112 ? 21.867 -11.350 5.276 1.00 34.47 112 GLY A N 1
ATOM 822 C CA . GLY A 1 112 ? 23.045 -11.144 4.453 1.00 34.47 112 GLY A CA 1
ATOM 823 C C . GLY A 1 112 ? 22.578 -10.890 3.025 1.00 34.47 112 GLY A C 1
ATOM 824 O O . GLY A 1 112 ? 21.963 -11.768 2.435 1.00 34.47 112 GLY A O 1
ATOM 825 N N . ILE A 1 113 ? 22.781 -9.658 2.548 1.00 35.97 113 ILE A N 1
ATOM 826 C CA . ILE A 1 113 ? 23.004 -9.250 1.146 1.00 35.97 113 ILE A CA 1
ATOM 827 C C . ILE A 1 113 ? 23.102 -7.718 1.012 1.00 35.97 113 ILE A C 1
ATOM 829 O O . ILE A 1 113 ? 23.696 -7.258 0.044 1.00 35.97 113 ILE A O 1
ATOM 833 N N . THR A 1 114 ? 22.678 -6.893 1.980 1.00 32.19 114 THR A N 1
ATOM 834 C CA . THR A 1 114 ? 22.926 -5.433 1.876 1.00 32.19 114 THR A CA 1
ATOM 835 C C . THR A 1 114 ? 24.066 -4.991 2.784 1.00 32.19 114 THR A C 1
ATOM 837 O O . THR A 1 114 ? 23.893 -4.549 3.916 1.00 32.19 114 THR A O 1
ATOM 840 N N . SER A 1 115 ? 25.262 -5.172 2.237 1.00 26.56 115 SER A N 1
ATOM 841 C CA . SER A 1 115 ? 26.520 -4.609 2.696 1.00 26.56 115 SER A CA 1
ATOM 842 C C . SER A 1 115 ? 26.412 -3.090 2.918 1.00 26.56 115 SER A C 1
ATOM 844 O O . SER A 1 115 ? 25.886 -2.362 2.083 1.00 26.56 115 SER A O 1
ATOM 846 N N . THR A 1 116 ? 27.002 -2.609 4.011 1.00 36.47 116 THR A N 1
ATOM 847 C CA . THR A 1 116 ? 27.734 -1.332 4.032 1.00 36.47 116 THR A CA 1
ATOM 848 C C . THR A 1 116 ? 26.963 -0.057 3.652 1.00 36.47 116 THR A C 1
ATOM 850 O O . THR A 1 116 ? 27.364 0.647 2.734 1.00 36.47 116 THR A O 1
ATOM 853 N N . THR A 1 117 ? 25.936 0.353 4.404 1.00 32.81 117 THR A N 1
ATOM 854 C CA . THR A 1 117 ? 25.658 1.802 4.579 1.00 32.81 117 THR A CA 1
ATOM 855 C C . THR A 1 117 ? 24.930 2.125 5.889 1.00 32.81 117 THR A C 1
ATOM 857 O O . THR A 1 117 ? 23.996 2.913 5.918 1.00 32.81 117 THR A O 1
ATOM 860 N N . CYS A 1 118 ? 25.395 1.597 7.024 1.00 30.53 118 CYS A N 1
ATOM 861 C CA . CYS A 1 118 ? 25.297 2.373 8.266 1.00 30.53 118 CYS A CA 1
ATOM 862 C C . CYS A 1 118 ? 26.611 3.144 8.402 1.00 30.53 118 CYS A C 1
ATOM 864 O O . CYS A 1 118 ? 27.455 2.862 9.249 1.00 30.53 118 CYS A O 1
ATOM 866 N N . SER A 1 119 ? 26.834 4.035 7.433 1.00 30.25 119 SER A N 1
ATOM 867 C CA . SER A 1 119 ? 27.986 4.917 7.423 1.00 30.25 119 SER A CA 1
ATOM 868 C C . SER A 1 119 ? 27.789 5.921 8.545 1.00 30.25 119 SER A C 1
ATOM 870 O O . SER A 1 119 ? 26.819 6.678 8.566 1.00 30.25 119 SER A O 1
ATOM 872 N N . CYS A 1 120 ? 28.712 5.864 9.495 1.00 30.94 120 CYS A N 1
ATOM 873 C CA . CYS A 1 120 ? 28.972 6.847 10.522 1.00 30.94 120 CYS A CA 1
ATOM 874 C C . CYS A 1 120 ? 28.983 8.266 9.930 1.00 30.94 120 CYS A C 1
ATOM 876 O O . CYS A 1 120 ? 30.042 8.785 9.583 1.00 30.94 120 CYS A O 1
ATOM 878 N N . HIS A 1 121 ? 27.830 8.934 9.851 1.00 29.33 121 HIS A N 1
ATOM 879 C CA . HIS A 1 121 ? 27.780 10.365 9.572 1.00 29.33 121 HIS A CA 1
ATOM 880 C C . HIS A 1 121 ? 27.648 11.153 10.882 1.00 29.33 121 HIS A C 1
ATOM 882 O O . HIS A 1 121 ? 26.600 11.665 11.244 1.00 29.33 121 HIS A O 1
ATOM 888 N N . ARG A 1 122 ? 28.803 11.241 11.555 1.00 31.78 122 ARG A N 1
ATOM 889 C CA . ARG A 1 122 ? 29.373 12.463 12.141 1.00 31.78 122 ARG A CA 1
ATOM 890 C C . ARG A 1 122 ? 28.530 13.237 13.171 1.00 31.78 122 ARG A C 1
ATOM 892 O O . ARG A 1 122 ? 27.800 14.155 12.825 1.00 31.78 122 ARG A O 1
ATOM 899 N N . SER A 1 123 ? 28.884 13.047 14.438 1.00 31.34 123 SER A N 1
ATOM 900 C CA . SER A 1 123 ? 29.056 14.153 15.391 1.00 31.34 123 SER A CA 1
ATOM 901 C C . SER A 1 123 ? 30.051 13.748 16.483 1.00 31.34 123 SER A C 1
ATOM 903 O O . SER A 1 123 ? 29.710 13.171 17.508 1.00 31.34 123 SER A O 1
ATOM 905 N N . SER A 1 124 ? 31.331 14.030 16.233 1.00 33.72 124 SER A N 1
ATOM 906 C CA . SER A 1 124 ? 32.356 14.073 17.278 1.00 33.72 124 SER A CA 1
ATOM 907 C C . SER A 1 124 ? 32.125 15.314 18.147 1.00 33.72 124 SER A C 1
ATOM 909 O O . SER A 1 124 ? 32.100 16.411 17.585 1.00 33.72 124 SER A O 1
ATOM 911 N N . PRO A 1 125 ? 32.048 15.219 19.483 1.00 36.56 125 PRO A N 1
ATOM 912 C CA . PRO A 1 125 ? 32.402 16.333 20.344 1.00 36.56 125 PRO A CA 1
ATOM 913 C C . PRO A 1 125 ? 33.923 16.299 20.537 1.00 36.56 125 PRO A C 1
ATOM 915 O O . PRO A 1 125 ? 34.472 15.332 21.066 1.00 36.56 125 PRO A O 1
ATOM 918 N N . ARG A 1 126 ? 34.622 17.342 20.074 1.00 33.81 126 ARG A N 1
ATOM 919 C CA . ARG A 1 126 ? 35.983 17.620 20.547 1.00 33.81 126 ARG A CA 1
ATOM 920 C C . ARG A 1 126 ? 35.890 17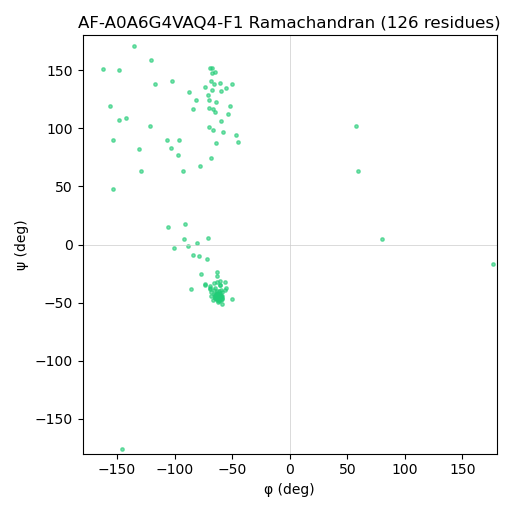.948 22.034 1.00 33.81 126 ARG A C 1
ATOM 922 O O . ARG A 1 126 ? 35.181 18.872 22.409 1.00 33.81 126 ARG A O 1
ATOM 929 N N . ALA A 1 127 ? 36.611 17.179 22.839 1.00 37.22 127 ALA A N 1
ATOM 930 C CA . ALA A 1 127 ? 37.069 17.611 24.147 1.00 37.22 127 ALA A CA 1
ATOM 931 C C . ALA A 1 127 ? 38.082 18.753 23.962 1.00 37.22 127 ALA A C 1
ATOM 933 O O . ALA A 1 127 ? 38.923 18.691 23.058 1.00 37.22 127 ALA A O 1
ATOM 934 N N . GLY A 1 128 ? 37.966 19.778 24.801 1.00 38.94 128 GLY A N 1
ATOM 935 C CA . GLY A 1 128 ? 38.796 20.978 24.826 1.00 38.94 128 GLY A CA 1
ATOM 936 C C . GLY A 1 128 ? 38.113 22.038 25.662 1.00 38.94 128 GLY A C 1
ATOM 937 O O . GLY A 1 128 ? 37.175 22.654 25.116 1.00 38.94 128 GLY A O 1
#

Nearest PDB structures (foldseek):
  7eyd-assembly1_B8  TM=2.488E-01  e=7.445E+00  Nostoc sp. PCC 7120 = FACHB-418

Radius of gyration: 20.32 Å; Cα contacts (8 Å, |Δi|>4): 94; chains: 1; bounding box: 58×43×51 Å

pLDDT: mean 71.46, std 24.82, range [26.56, 95.69]

Sequence (128 aa):
MPLAEDLSSYAVSLRYSDLSTAAIHTVKQRLVDSIGCGLGAFDALPSRNGRAFAEAHPSTAATVLGTTQTTTPDVAAFVNGTMIRYFSSPSCWPTRSSAGSRTRPPCTQESGITSTTCSCHRSSPRAG

Secondary structure (DSSP, 8-state):
--HHHHHHHHHHH--GGGS-HHHHHHHHHHHHHHHHHHHHTTTSHHHHHHHHHHHTSEEEEEEPTTSS-EE-HHHHHHHHHHHHHHT--GGG-----------PPP-----TT--S-------PPPP-

Organism: NCBI:txid2711217